Protein AF-A0AAW6ISS7-F1 (afdb_monomer)

pLDDT: mean 86.18, std 8.43, range [53.22, 96.62]

Foldseek 3Di:
DVVVVVVVVVVVVVVVVVVVVVVVVVVVVVVVVVVVVVVVVVLVVLLVLLVVLLVLLVVLLVLLVLLAPPDDPVSCVPDQLLVNLVSLLVNLVSQQVSQVVADPVSNVLSVVLSVQLPVLSVQSNPDDDSVSVNVSSHSNSVSSVVSNVVSVVRNVVSVVVD

Nearest PDB structures (foldseek):
  6dg6-assembly4_D  TM=5.011E-01  e=8.102E-02  synthetic construct
  1aep-assembly1_A  TM=4.904E-01  e=4.664E-01  Locusta migratoria
  3ja6-assembly1_I  TM=3.276E-01  e=8.624E+00  Escherichia coli
  7rtt-assembly1_A  TM=2.653E-01  e=9.094E+00  Mus musculus

Sequence (162 aa):
MESVISIIGSIASIGGAIWAFVEAKKSVNAASKAEKLRDELISRRKMVEVSQVHSETKRVLSVVSKVGPSCNAKLLKGVNCADIAKEVEVYASFIFEQSGHFTDFFENKAKELCNDLKDDIESLSEAINFEDKKSYGKSIYYKIQNFMPFVKQLSDEKKERA

Structure (mmCIF, N/CA/C/O backbone):
data_AF-A0AAW6ISS7-F1
#
_entry.id   AF-A0AAW6ISS7-F1
#
loop_
_atom_site.group_PDB
_atom_site.id
_atom_site.type_symbol
_atom_site.label_atom_id
_atom_site.label_alt_id
_atom_site.label_comp_id
_atom_site.label_asym_id
_atom_site.label_entity_id
_atom_site.label_seq_id
_atom_site.pdbx_PDB_ins_code
_atom_site.Cartn_x
_atom_site.Cartn_y
_atom_site.Cartn_z
_atom_site.occupancy
_atom_site.B_iso_or_equiv
_atom_site.auth_seq_id
_atom_site.auth_comp_id
_atom_site.auth_asym_id
_atom_site.auth_atom_id
_atom_site.pdbx_PDB_model_num
ATOM 1 N N . MET A 1 1 ? 41.279 -22.663 -66.497 1.00 58.53 1 MET A N 1
ATOM 2 C CA . MET A 1 1 ? 40.170 -23.074 -65.603 1.00 58.53 1 MET A CA 1
ATOM 3 C C . MET A 1 1 ? 40.182 -22.274 -64.296 1.00 58.53 1 MET A C 1
ATOM 5 O O . MET A 1 1 ? 39.124 -21.852 -63.855 1.00 58.53 1 MET A O 1
ATOM 9 N N . GLU A 1 2 ? 41.359 -21.962 -63.743 1.00 61.72 2 GLU A N 1
ATOM 10 C CA . GLU A 1 2 ? 41.535 -21.199 -62.491 1.00 61.72 2 GLU A CA 1
ATOM 11 C C . GLU A 1 2 ? 41.003 -19.748 -62.529 1.00 61.72 2 GLU A C 1
ATOM 13 O O . GLU A 1 2 ? 40.347 -19.314 -61.584 1.00 61.72 2 GLU A O 1
ATOM 18 N N . SER A 1 3 ? 41.178 -19.010 -63.635 1.00 66.31 3 SER A N 1
ATOM 19 C CA . SER A 1 3 ? 40.704 -17.614 -63.735 1.00 66.31 3 SER A CA 1
ATOM 20 C C . SER A 1 3 ? 39.177 -17.467 -63.708 1.00 66.31 3 SER A C 1
ATOM 22 O O . SER A 1 3 ? 38.667 -16.485 -63.184 1.00 66.31 3 SER A O 1
ATOM 24 N N . VAL A 1 4 ? 38.428 -18.443 -64.233 1.00 69.56 4 VAL A N 1
ATOM 25 C CA . VAL A 1 4 ? 36.952 -18.395 -64.261 1.0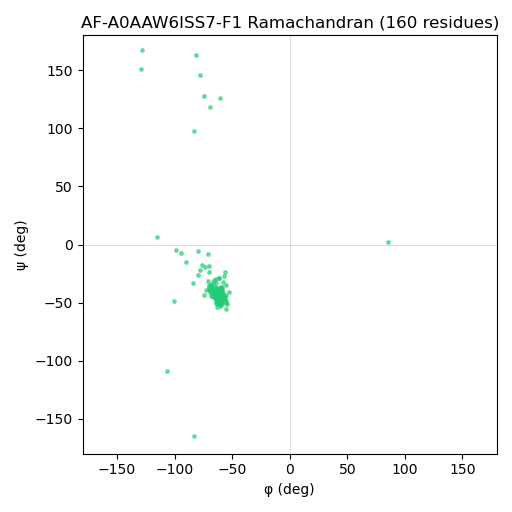0 69.56 4 VAL A CA 1
ATOM 26 C C . VAL A 1 4 ? 36.376 -18.623 -62.860 1.00 69.56 4 VAL A C 1
ATOM 28 O O . VAL A 1 4 ? 35.447 -17.930 -62.454 1.00 69.56 4 VAL A O 1
ATOM 31 N N . ILE A 1 5 ? 36.976 -19.537 -62.091 1.00 71.81 5 ILE A N 1
ATOM 32 C CA . ILE A 1 5 ? 36.609 -19.809 -60.692 1.00 71.81 5 ILE A CA 1
ATOM 33 C C . ILE A 1 5 ? 36.921 -18.592 -59.809 1.00 71.81 5 ILE A C 1
ATOM 35 O O . ILE A 1 5 ? 36.106 -18.214 -58.970 1.00 71.81 5 ILE A O 1
ATOM 39 N N . SER A 1 6 ? 38.058 -17.930 -60.048 1.00 70.69 6 SER A N 1
ATOM 40 C CA . SER A 1 6 ? 38.435 -16.679 -59.380 1.00 70.69 6 SER A CA 1
ATOM 41 C C . SER A 1 6 ? 37.432 -15.547 -59.645 1.00 70.69 6 SER A C 1
ATOM 43 O O . SER A 1 6 ? 36.966 -14.928 -58.690 1.00 70.69 6 SER A O 1
ATOM 45 N N . ILE A 1 7 ? 37.041 -15.312 -60.904 1.00 71.69 7 ILE A N 1
ATOM 46 C CA . ILE A 1 7 ? 36.089 -14.248 -61.274 1.00 71.69 7 ILE A CA 1
ATOM 47 C C . ILE A 1 7 ? 34.708 -14.490 -60.646 1.00 71.69 7 ILE A C 1
ATOM 49 O O . ILE A 1 7 ? 34.111 -13.570 -60.086 1.00 71.69 7 ILE A O 1
ATOM 53 N N . ILE A 1 8 ? 34.209 -15.731 -60.689 1.00 73.50 8 ILE A N 1
ATOM 54 C CA . ILE A 1 8 ? 32.917 -16.097 -60.086 1.00 73.50 8 ILE A CA 1
ATOM 55 C C . ILE A 1 8 ? 32.970 -15.946 -58.558 1.00 73.50 8 ILE A C 1
ATOM 57 O O . ILE A 1 8 ? 32.033 -15.410 -57.966 1.00 73.50 8 ILE A O 1
ATOM 61 N N . GLY A 1 9 ? 34.079 -16.342 -57.924 1.00 69.81 9 GLY A N 1
ATOM 62 C CA . GLY A 1 9 ? 34.304 -16.143 -56.491 1.00 69.81 9 GLY A CA 1
ATOM 63 C C . GLY A 1 9 ? 34.322 -14.666 -56.088 1.00 69.81 9 GLY A C 1
ATOM 64 O O . GLY A 1 9 ? 33.724 -14.296 -55.078 1.00 69.81 9 GLY A O 1
ATOM 65 N N . SER A 1 10 ? 34.933 -13.795 -56.897 1.00 71.19 10 SER A N 1
ATOM 66 C CA . SER A 1 10 ? 34.939 -12.346 -56.658 1.00 71.19 10 SER A CA 1
ATOM 67 C C . SER A 1 10 ? 33.541 -11.729 -56.764 1.00 71.19 10 SER A C 1
ATOM 69 O O . SER A 1 10 ? 33.162 -10.941 -55.899 1.00 71.19 10 SER A O 1
ATOM 71 N N . ILE A 1 11 ? 32.742 -12.120 -57.764 1.00 76.50 11 ILE A N 1
ATOM 72 C CA . ILE A 1 11 ? 31.357 -11.639 -57.925 1.00 76.50 11 ILE A CA 1
ATOM 73 C C . ILE A 1 11 ? 30.470 -12.137 -56.776 1.00 76.50 11 ILE A C 1
ATOM 75 O O . ILE A 1 11 ? 29.698 -11.358 -56.215 1.00 76.50 11 ILE A O 1
ATOM 79 N N . ALA A 1 12 ? 30.615 -13.404 -56.375 1.00 77.94 12 ALA A N 1
ATOM 80 C CA . ALA A 1 12 ? 29.896 -13.969 -55.235 1.00 77.94 12 ALA A CA 1
ATOM 81 C C . ALA A 1 12 ? 30.257 -13.267 -53.914 1.00 77.94 12 ALA A C 1
ATOM 83 O O . ALA A 1 12 ? 29.376 -13.005 -53.100 1.00 77.94 12 ALA A O 1
ATOM 84 N N . SER A 1 13 ? 31.527 -12.900 -53.722 1.00 78.88 13 SER A N 1
ATOM 85 C CA . SER A 1 13 ? 31.993 -12.183 -52.528 1.00 78.88 13 SER A CA 1
ATOM 86 C C . SER A 1 13 ? 31.438 -10.753 -52.457 1.00 78.88 13 SER A C 1
ATOM 88 O O . SER A 1 13 ? 30.942 -10.326 -51.415 1.00 78.88 13 SER A O 1
ATOM 90 N N . ILE A 1 14 ? 31.413 -10.034 -53.587 1.00 77.25 14 ILE A N 1
ATOM 91 C CA . ILE A 1 14 ? 30.806 -8.694 -53.677 1.00 77.25 14 ILE A CA 1
ATOM 92 C C . ILE A 1 14 ? 29.287 -8.770 -53.454 1.00 77.25 14 ILE A C 1
ATOM 94 O O . ILE A 1 14 ? 28.736 -7.992 -52.675 1.00 77.25 14 ILE A O 1
ATOM 98 N N . GLY A 1 15 ? 28.608 -9.732 -54.086 1.00 82.31 15 GLY A N 1
ATOM 99 C CA . GLY A 1 15 ? 27.172 -9.957 -53.895 1.00 82.31 15 GLY A CA 1
ATOM 100 C C . GLY A 1 15 ? 26.820 -10.321 -52.449 1.00 82.31 15 GLY A C 1
ATOM 101 O O . GLY A 1 15 ? 25.867 -9.776 -51.891 1.00 82.31 15 GLY A O 1
ATOM 102 N N . GLY A 1 16 ? 27.630 -11.172 -51.814 1.00 82.25 16 GLY A N 1
ATOM 103 C CA . GLY A 1 16 ? 27.497 -11.542 -50.406 1.00 82.25 16 GLY A CA 1
ATOM 104 C C . GLY A 1 16 ? 27.709 -10.361 -49.458 1.00 82.25 16 GLY A C 1
ATOM 105 O O . GLY A 1 16 ? 26.939 -10.197 -48.515 1.00 82.25 16 GLY A O 1
ATOM 106 N N . ALA A 1 17 ? 28.682 -9.489 -49.734 1.00 79.31 17 ALA A N 1
ATOM 107 C CA . ALA A 1 17 ? 28.918 -8.281 -48.944 1.00 79.31 17 ALA A CA 1
ATOM 108 C C . ALA A 1 17 ? 27.744 -7.289 -49.027 1.00 79.31 17 ALA A C 1
ATOM 110 O O . ALA A 1 17 ? 27.323 -6.736 -48.009 1.00 79.31 17 ALA A O 1
ATOM 111 N N . ILE A 1 18 ? 27.166 -7.100 -50.219 1.00 80.81 18 ILE A N 1
ATOM 112 C CA . ILE A 1 18 ? 25.985 -6.245 -50.416 1.00 80.81 18 ILE A CA 1
ATOM 113 C C . ILE A 1 18 ? 24.769 -6.834 -49.689 1.00 80.81 18 ILE A C 1
ATOM 115 O O . ILE A 1 18 ? 24.058 -6.108 -48.990 1.00 80.81 18 ILE A O 1
ATOM 119 N N . TRP A 1 19 ? 24.545 -8.147 -49.802 1.00 86.56 19 TRP A N 1
ATOM 120 C CA . TRP A 1 19 ? 23.465 -8.827 -49.086 1.00 86.56 19 TRP A CA 1
ATOM 121 C C . TRP A 1 19 ? 23.637 -8.698 -47.572 1.00 86.56 19 TRP A C 1
ATOM 123 O O . TRP A 1 19 ? 22.694 -8.316 -46.880 1.00 86.56 19 TRP A O 1
ATOM 133 N N . ALA A 1 20 ? 24.839 -8.954 -47.052 1.00 82.75 20 ALA A N 1
ATOM 134 C CA . ALA A 1 20 ? 25.144 -8.840 -45.631 1.00 82.75 20 ALA A CA 1
ATOM 135 C C . ALA A 1 20 ? 24.895 -7.418 -45.107 1.00 82.75 20 ALA A C 1
ATOM 137 O O . ALA A 1 20 ? 24.358 -7.257 -44.015 1.00 82.75 20 ALA A O 1
ATOM 138 N N . PHE A 1 21 ? 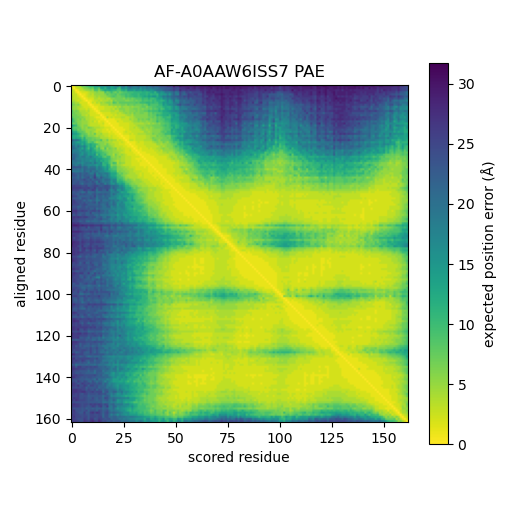25.202 -6.385 -45.896 1.00 81.62 21 PHE A N 1
ATOM 139 C CA . PHE A 1 21 ? 24.916 -4.998 -45.528 1.00 81.62 21 PHE A CA 1
ATOM 140 C C . PHE A 1 21 ? 23.407 -4.703 -45.453 1.00 81.62 21 PHE A C 1
ATOM 142 O O . PHE A 1 21 ? 22.936 -4.061 -44.510 1.00 81.62 21 PHE A O 1
ATOM 149 N N . VAL A 1 22 ? 22.624 -5.199 -46.416 1.00 86.38 22 VAL A N 1
ATOM 150 C CA . VAL A 1 22 ? 21.157 -5.055 -46.412 1.00 86.38 22 VAL A CA 1
ATOM 151 C C . VAL A 1 22 ? 20.530 -5.818 -45.242 1.00 86.38 22 VAL A C 1
ATOM 153 O O . VAL A 1 22 ? 19.656 -5.283 -44.555 1.00 86.38 22 VAL A O 1
ATOM 156 N N . GLU A 1 23 ? 20.989 -7.041 -44.990 1.00 86.62 23 GLU A N 1
ATOM 157 C CA . GLU A 1 23 ? 20.503 -7.892 -43.903 1.00 86.62 23 GLU A CA 1
ATOM 158 C C . GLU A 1 23 ? 20.876 -7.321 -42.530 1.00 86.62 23 GLU A C 1
ATOM 160 O O . GLU A 1 23 ? 20.042 -7.290 -41.624 1.00 86.62 23 GLU A O 1
ATOM 165 N N . ALA A 1 24 ? 22.083 -6.763 -42.392 1.00 79.06 24 ALA A N 1
ATOM 166 C CA . ALA A 1 24 ? 22.508 -6.060 -41.187 1.00 79.06 24 ALA A CA 1
ATOM 167 C C . ALA A 1 24 ? 21.601 -4.855 -40.907 1.00 79.06 24 ALA A C 1
ATOM 169 O O . ALA A 1 24 ? 21.132 -4.684 -39.783 1.00 79.06 24 ALA A O 1
ATOM 170 N N . LYS A 1 25 ? 21.261 -4.057 -41.928 1.00 83.69 25 LYS A N 1
ATOM 171 C CA . LYS A 1 25 ? 20.355 -2.909 -41.765 1.00 83.69 25 LYS A CA 1
ATOM 172 C C . LYS A 1 25 ? 18.934 -3.338 -41.375 1.00 83.69 25 LYS A C 1
ATOM 174 O O . LYS A 1 25 ? 18.318 -2.705 -40.517 1.00 83.69 25 LYS A O 1
ATOM 179 N N . LYS A 1 26 ? 18.410 -4.422 -41.961 1.00 85.31 26 LYS A N 1
ATOM 180 C CA . LYS A 1 26 ? 17.113 -5.002 -41.563 1.00 85.31 26 LYS A CA 1
ATOM 181 C C . LYS A 1 26 ? 17.141 -5.530 -40.129 1.00 85.31 26 LYS A C 1
ATOM 183 O O . LYS A 1 26 ? 16.211 -5.253 -39.375 1.00 85.31 26 LYS A O 1
ATOM 188 N N . SER A 1 27 ? 18.210 -6.219 -39.743 1.00 77.62 27 SER A N 1
ATOM 189 C CA . SER A 1 27 ? 18.396 -6.770 -38.398 1.00 77.62 27 SER A CA 1
ATOM 190 C C . SER A 1 27 ? 18.496 -5.676 -37.339 1.00 77.62 27 SER A C 1
ATOM 192 O O . SER A 1 27 ? 17.846 -5.780 -36.305 1.00 77.62 27 SER A O 1
ATOM 194 N N . VAL A 1 28 ? 19.216 -4.582 -37.613 1.00 83.94 28 VAL A N 1
ATOM 195 C CA . VAL A 1 28 ? 19.282 -3.411 -36.719 1.00 83.94 28 VAL A CA 1
ATOM 196 C C . VAL A 1 28 ? 17.897 -2.787 -36.525 1.00 83.94 28 VAL A C 1
ATOM 198 O O . VAL A 1 28 ? 17.502 -2.497 -35.397 1.00 83.94 28 VAL A O 1
ATOM 201 N N . ASN A 1 29 ? 17.115 -2.641 -37.598 1.00 84.69 29 ASN A N 1
ATOM 202 C CA . ASN A 1 29 ? 15.749 -2.121 -37.503 1.00 84.69 29 ASN A CA 1
ATOM 203 C C . ASN A 1 29 ? 14.812 -3.070 -36.737 1.00 84.69 29 ASN A C 1
ATOM 205 O O . ASN A 1 29 ? 13.987 -2.615 -35.944 1.00 84.69 29 ASN A O 1
ATOM 209 N N . ALA A 1 30 ? 14.930 -4.382 -36.958 1.00 82.69 30 ALA A N 1
ATOM 210 C CA . ALA A 1 30 ? 14.150 -5.390 -36.246 1.00 82.69 30 ALA A CA 1
ATOM 211 C C . ALA A 1 30 ? 14.508 -5.431 -34.752 1.00 82.69 30 ALA A C 1
ATOM 213 O O . ALA A 1 30 ? 13.608 -5.447 -33.915 1.00 82.69 30 ALA A O 1
ATOM 214 N N . ALA A 1 31 ? 15.800 -5.364 -34.420 1.00 82.44 31 ALA A N 1
ATOM 215 C CA . ALA A 1 31 ? 16.296 -5.294 -33.050 1.00 82.44 31 ALA A CA 1
ATOM 216 C C . ALA A 1 31 ? 15.806 -4.023 -32.345 1.00 82.44 31 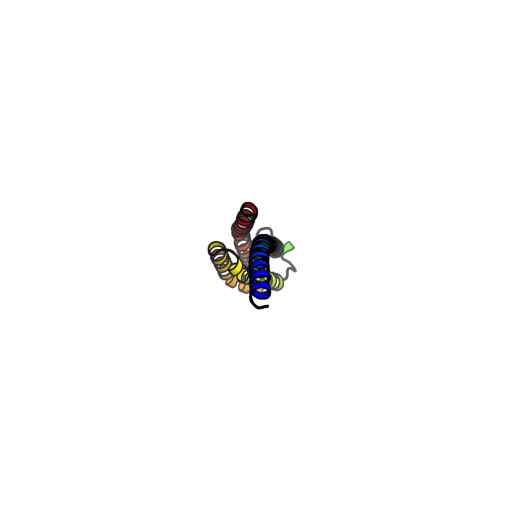ALA A C 1
ATOM 218 O O . ALA A 1 31 ? 15.236 -4.117 -31.264 1.00 82.44 31 ALA A O 1
ATOM 219 N N . SER A 1 32 ? 15.911 -2.857 -32.995 1.00 84.88 32 SER A N 1
ATOM 220 C CA . SER A 1 32 ? 15.405 -1.592 -32.444 1.00 84.88 32 SER A CA 1
ATOM 221 C C . SER A 1 32 ? 13.889 -1.624 -32.215 1.00 84.88 32 SER A C 1
ATOM 223 O O . SER A 1 32 ? 13.390 -1.106 -31.218 1.00 84.88 32 SER A O 1
ATOM 225 N N . LYS A 1 33 ? 13.124 -2.263 -33.109 1.00 85.94 33 LYS A N 1
ATOM 226 C CA . LYS A 1 33 ? 11.676 -2.429 -32.924 1.00 85.94 33 LYS A CA 1
ATOM 227 C C . LYS A 1 33 ? 11.352 -3.389 -31.775 1.00 85.94 33 LYS A C 1
ATOM 229 O O . LYS A 1 33 ? 10.428 -3.121 -31.013 1.00 85.94 33 LYS A O 1
ATOM 234 N N . ALA A 1 34 ? 12.096 -4.484 -31.645 1.00 80.06 34 ALA A N 1
ATOM 235 C CA . ALA A 1 34 ? 11.941 -5.435 -30.547 1.00 80.06 34 ALA A CA 1
ATOM 236 C C . ALA A 1 34 ? 12.301 -4.811 -29.189 1.00 80.06 34 ALA A C 1
ATOM 238 O O . ALA A 1 34 ? 11.603 -5.052 -28.209 1.00 80.06 34 ALA A O 1
ATOM 239 N N . GLU A 1 35 ? 13.338 -3.974 -29.144 1.00 83.38 35 GLU A N 1
ATOM 240 C CA . GLU A 1 35 ? 13.734 -3.205 -27.962 1.00 83.38 35 GLU A CA 1
ATOM 241 C C . GLU A 1 35 ? 12.619 -2.250 -27.524 1.00 83.38 35 GLU A C 1
ATOM 243 O O . GLU A 1 35 ? 12.154 -2.343 -26.393 1.00 83.38 35 GLU A O 1
ATOM 248 N N . LYS A 1 36 ? 12.069 -1.452 -28.450 1.00 85.75 36 LYS A N 1
ATOM 249 C CA . LYS A 1 36 ? 10.921 -0.574 -28.160 1.00 85.75 36 LYS A CA 1
ATOM 250 C C . LYS A 1 36 ? 9.713 -1.334 -27.615 1.00 85.75 36 LYS A C 1
ATOM 252 O O . LYS A 1 36 ? 9.119 -0.917 -26.628 1.00 85.75 36 LYS A O 1
ATOM 257 N N . LEU A 1 37 ? 9.358 -2.465 -28.229 1.00 79.00 37 LEU A N 1
ATOM 258 C CA . LEU A 1 37 ? 8.245 -3.295 -27.758 1.00 79.00 37 LEU A CA 1
ATOM 259 C C . LEU A 1 37 ? 8.516 -3.875 -26.366 1.00 79.00 37 LEU A C 1
ATOM 261 O O . LEU A 1 37 ? 7.619 -3.911 -25.527 1.00 79.00 37 LEU A O 1
ATOM 265 N N . ARG A 1 38 ? 9.746 -4.326 -26.103 1.00 83.19 38 ARG A N 1
ATOM 266 C CA . ARG A 1 38 ? 10.156 -4.794 -24.777 1.00 83.19 38 ARG A CA 1
ATOM 267 C C . ARG A 1 38 ? 10.018 -3.676 -23.744 1.00 83.19 38 ARG A C 1
ATOM 269 O O . ARG A 1 38 ? 9.469 -3.927 -22.673 1.00 83.19 38 ARG A O 1
ATOM 276 N N . ASP A 1 39 ? 10.474 -2.472 -24.063 1.00 83.50 39 ASP A N 1
ATOM 277 C CA . ASP A 1 39 ? 10.402 -1.322 -23.162 1.00 83.50 39 ASP A CA 1
ATOM 278 C C . ASP A 1 39 ? 8.951 -0.904 -22.892 1.00 83.50 39 ASP A C 1
ATOM 280 O O . ASP A 1 39 ? 8.573 -0.696 -21.737 1.00 83.50 39 ASP A O 1
ATOM 284 N N . GLU A 1 40 ? 8.096 -0.892 -23.921 1.00 78.94 40 GLU A N 1
ATOM 285 C CA . GLU A 1 40 ? 6.652 -0.675 -23.774 1.00 78.94 40 GLU A CA 1
ATOM 286 C C . GLU A 1 40 ? 6.000 -1.735 -22.873 1.00 78.94 40 GLU A C 1
ATOM 288 O O . GLU A 1 40 ? 5.196 -1.400 -22.000 1.00 78.94 40 GLU A O 1
ATOM 293 N N . LEU A 1 41 ? 6.349 -3.016 -23.043 1.00 79.25 41 LEU A N 1
ATOM 294 C CA . LEU A 1 41 ? 5.834 -4.105 -22.206 1.00 79.25 41 LEU A CA 1
ATOM 295 C C . LEU A 1 41 ? 6.278 -3.964 -20.744 1.00 79.25 41 LEU A C 1
ATOM 297 O O . LEU A 1 41 ? 5.470 -4.174 -19.836 1.00 79.25 41 LEU A O 1
ATOM 301 N N . ILE A 1 42 ? 7.538 -3.587 -20.504 1.00 82.00 42 ILE A N 1
ATOM 302 C CA . ILE A 1 42 ? 8.060 -3.322 -19.156 1.00 82.00 42 ILE A CA 1
ATOM 303 C C . ILE A 1 42 ? 7.326 -2.132 -18.528 1.00 82.00 42 ILE A C 1
ATOM 305 O O . ILE A 1 42 ? 6.917 -2.214 -17.369 1.00 82.00 42 ILE A O 1
ATOM 309 N N . SER A 1 43 ? 7.122 -1.051 -19.284 1.00 78.50 43 SER A N 1
ATOM 310 C CA . SER A 1 43 ? 6.384 0.129 -18.820 1.00 78.50 43 SER A CA 1
ATOM 311 C C . SER A 1 43 ? 4.943 -0.224 -18.440 1.00 78.50 43 SER A C 1
ATOM 313 O O . SER A 1 43 ? 4.502 0.065 -17.326 1.00 78.50 43 SER A O 1
ATOM 315 N N . ARG A 1 44 ? 4.234 -0.964 -19.305 1.00 76.19 44 ARG A N 1
ATOM 316 C CA . ARG A 1 44 ? 2.871 -1.446 -19.026 1.00 76.19 44 ARG A CA 1
ATOM 317 C C . ARG A 1 44 ? 2.803 -2.312 -17.772 1.00 76.19 44 ARG A C 1
ATOM 319 O O . ARG A 1 44 ? 1.889 -2.126 -16.975 1.00 76.19 44 ARG A O 1
ATOM 326 N N . ARG A 1 45 ? 3.756 -3.229 -17.569 1.00 80.19 45 ARG A N 1
ATOM 327 C CA . ARG A 1 45 ? 3.806 -4.058 -16.354 1.00 80.19 45 ARG A CA 1
ATOM 328 C C . ARG A 1 45 ? 3.941 -3.197 -15.098 1.00 80.19 45 ARG A C 1
ATOM 330 O O . ARG A 1 45 ? 3.125 -3.328 -14.193 1.00 80.19 45 ARG A O 1
ATOM 337 N N . LYS A 1 46 ? 4.899 -2.264 -15.084 1.00 80.25 46 LYS A N 1
ATOM 338 C CA . LYS A 1 46 ? 5.107 -1.347 -13.951 1.00 80.25 46 LYS A CA 1
ATOM 339 C C . LYS A 1 46 ? 3.867 -0.496 -13.668 1.00 80.25 46 LYS A C 1
ATOM 341 O O . LYS A 1 46 ? 3.522 -0.275 -12.514 1.00 80.25 46 LYS A O 1
ATOM 346 N N . MET A 1 47 ? 3.159 -0.046 -14.704 1.00 78.75 47 MET A N 1
ATOM 347 C CA . MET A 1 47 ? 1.891 0.682 -14.551 1.00 78.75 47 MET A CA 1
ATOM 348 C C . MET A 1 47 ? 0.793 -0.156 -13.883 1.00 78.75 47 MET A C 1
ATOM 350 O O . MET A 1 47 ? 0.026 0.369 -13.069 1.00 78.75 47 MET A O 1
ATOM 354 N N . VAL A 1 48 ? 0.706 -1.447 -14.216 1.00 83.19 48 VAL A N 1
ATOM 355 C CA . VAL A 1 48 ? -0.235 -2.380 -13.580 1.00 83.19 48 VAL A CA 1
ATOM 356 C C . VAL A 1 48 ? 0.124 -2.582 -12.110 1.00 83.19 48 VAL A C 1
ATOM 358 O O . VAL A 1 48 ? -0.762 -2.467 -11.268 1.00 83.19 48 VAL A O 1
ATOM 361 N N . GLU A 1 49 ? 1.405 -2.787 -11.795 1.00 84.38 49 GLU A N 1
ATOM 362 C CA . GLU A 1 49 ? 1.896 -2.933 -10.415 1.00 84.38 49 GLU A CA 1
ATOM 363 C C . GLU A 1 49 ? 1.541 -1.702 -9.562 1.00 84.38 49 GLU A C 1
ATOM 365 O O . GLU A 1 49 ? 0.953 -1.835 -8.490 1.00 84.38 49 GLU A O 1
ATOM 370 N N . VAL A 1 50 ? 1.775 -0.484 -10.065 1.00 85.81 50 VAL A N 1
ATOM 371 C CA . VAL A 1 50 ? 1.395 0.751 -9.349 1.00 85.81 50 VAL A CA 1
ATOM 372 C C . VAL A 1 50 ? -0.120 0.878 -9.173 1.00 85.81 50 VAL A C 1
ATOM 374 O O . VAL A 1 50 ? -0.604 1.279 -8.111 1.00 85.81 50 VAL A O 1
ATOM 377 N N . SER A 1 51 ? -0.893 0.521 -10.200 1.00 85.81 51 SER A N 1
ATOM 378 C CA . SER A 1 51 ? -2.358 0.544 -10.124 1.00 85.81 51 SER A CA 1
ATOM 379 C C . SER A 1 51 ? -2.882 -0.443 -9.079 1.00 85.81 51 SER A C 1
ATOM 381 O O . SER A 1 51 ? -3.826 -0.126 -8.351 1.00 85.81 51 SER A O 1
ATOM 383 N N . GLN A 1 52 ? -2.249 -1.613 -8.974 1.00 90.38 52 GLN A N 1
ATOM 384 C CA . GLN A 1 52 ? -2.559 -2.622 -7.971 1.00 90.38 52 GLN A CA 1
ATOM 385 C C . GLN A 1 52 ? -2.247 -2.113 -6.562 1.00 90.38 52 GLN A C 1
ATOM 387 O O . GLN A 1 52 ? -3.115 -2.204 -5.698 1.00 90.38 52 GLN A O 1
ATOM 392 N N . VAL A 1 53 ? -1.081 -1.493 -6.348 1.00 91.56 53 VAL A N 1
ATOM 393 C CA . VAL A 1 53 ? -0.727 -0.865 -5.063 1.00 91.56 53 VAL A CA 1
ATOM 394 C C . VAL A 1 53 ? -1.787 0.149 -4.641 1.00 91.56 53 VAL A C 1
ATOM 396 O O . VAL A 1 53 ? -2.328 0.060 -3.544 1.00 91.56 53 VAL A O 1
ATOM 399 N N . HIS A 1 54 ? -2.167 1.062 -5.534 1.00 91.44 54 HIS A N 1
ATOM 400 C CA . HIS A 1 54 ? -3.198 2.059 -5.247 1.00 91.44 54 HIS A CA 1
ATOM 401 C C . HIS A 1 54 ? -4.576 1.445 -4.947 1.00 91.44 54 HIS A C 1
ATOM 403 O O . HIS A 1 54 ? -5.287 1.920 -4.055 1.00 91.44 54 HIS A O 1
ATOM 409 N N . SER A 1 55 ? -4.961 0.389 -5.667 1.00 92.62 55 SER A N 1
ATOM 410 C CA . SER A 1 55 ? -6.204 -0.344 -5.411 1.00 92.62 55 SER A CA 1
ATOM 411 C C . SER A 1 55 ? -6.191 -1.017 -4.036 1.00 92.62 55 SER A C 1
ATOM 413 O O . SER A 1 55 ? -7.138 -0.855 -3.265 1.00 92.62 55 SER A O 1
ATOM 415 N N . GLU A 1 56 ? -5.104 -1.709 -3.695 1.00 93.12 56 GLU A N 1
ATOM 416 C CA . GLU A 1 56 ? -4.955 -2.402 -2.414 1.00 93.12 56 GLU A CA 1
ATOM 417 C C . GLU A 1 56 ? -4.903 -1.428 -1.233 1.00 93.12 56 GLU A C 1
ATOM 419 O O . GLU A 1 56 ? -5.593 -1.650 -0.238 1.00 93.12 56 GLU A O 1
ATOM 424 N N . THR A 1 57 ? -4.201 -0.294 -1.357 1.00 94.19 57 THR A N 1
ATOM 425 C CA . THR A 1 57 ? -4.199 0.758 -0.325 1.00 94.19 57 THR A CA 1
ATOM 426 C C . THR A 1 57 ? -5.611 1.291 -0.068 1.00 94.19 57 THR A C 1
ATOM 428 O O . THR A 1 57 ? -6.008 1.488 1.081 1.00 94.19 57 THR A O 1
ATOM 431 N N . LYS A 1 58 ? -6.423 1.497 -1.114 1.00 94.69 58 LYS A N 1
ATOM 432 C CA . LYS A 1 58 ? -7.829 1.906 -0.945 1.00 94.69 58 LYS A CA 1
ATOM 433 C C . LYS A 1 58 ? -8.682 0.815 -0.306 1.00 94.69 58 LYS A C 1
ATOM 435 O O . LYS A 1 58 ? -9.513 1.123 0.551 1.00 94.69 58 LYS A O 1
ATOM 440 N N . ARG A 1 59 ? -8.490 -0.439 -0.721 1.00 95.94 59 ARG A N 1
ATOM 441 C CA . ARG A 1 59 ? -9.219 -1.595 -0.191 1.00 95.94 59 ARG A CA 1
ATOM 442 C C . ARG A 1 59 ? -8.971 -1.748 1.307 1.00 95.94 59 ARG A C 1
ATOM 444 O O . ARG A 1 59 ? -9.934 -1.758 2.072 1.00 95.94 59 ARG A O 1
ATOM 451 N N . VAL A 1 60 ? -7.708 -1.785 1.738 1.00 95.12 60 VAL A N 1
ATOM 452 C CA . VAL A 1 60 ? -7.367 -1.932 3.161 1.00 95.12 60 VAL A CA 1
ATOM 453 C C . VAL A 1 60 ? -7.847 -0.730 3.979 1.00 95.12 60 VAL A C 1
ATOM 455 O O . VAL A 1 60 ? -8.390 -0.911 5.065 1.00 95.12 60 VAL A O 1
ATOM 458 N N . LEU A 1 61 ? -7.770 0.494 3.440 1.00 93.88 61 LEU A N 1
ATOM 459 C CA . LEU A 1 61 ? -8.284 1.686 4.120 1.00 93.88 61 LEU A CA 1
ATOM 460 C C . LEU A 1 61 ? -9.800 1.583 4.363 1.00 93.88 61 LEU A C 1
ATOM 462 O O . LEU A 1 61 ? -10.288 1.953 5.431 1.00 93.88 61 LEU A O 1
ATOM 466 N N . SER A 1 62 ? -10.549 1.032 3.401 1.00 93.56 62 SER A N 1
ATOM 467 C CA . SER A 1 62 ? -11.981 0.757 3.559 1.00 93.56 62 SER A CA 1
ATOM 468 C C . SER A 1 62 ? -12.250 -0.307 4.627 1.00 93.56 62 SER A C 1
ATOM 470 O O . SER A 1 62 ? -13.159 -0.134 5.439 1.00 93.56 62 SER A O 1
ATOM 472 N N . VAL A 1 63 ? -11.442 -1.366 4.695 1.00 94.06 63 VAL A N 1
ATOM 473 C CA . VAL A 1 63 ? -11.562 -2.405 5.731 1.00 94.06 63 VAL A CA 1
ATOM 474 C C . VAL A 1 63 ? -11.299 -1.827 7.121 1.00 94.06 63 VAL A C 1
ATOM 476 O O . VAL A 1 63 ? -12.134 -1.976 8.015 1.00 94.06 63 VAL A O 1
ATOM 479 N N . VAL A 1 64 ? -10.200 -1.087 7.284 1.00 93.75 64 VAL A N 1
ATOM 480 C CA . VAL A 1 64 ? -9.821 -0.445 8.551 1.00 93.75 64 VAL A CA 1
ATOM 481 C C . VAL A 1 64 ? -10.832 0.621 8.969 1.00 93.75 64 VAL A C 1
ATOM 483 O O . VAL A 1 64 ? -11.060 0.810 10.160 1.00 93.75 64 VAL A O 1
ATOM 486 N N . SER A 1 65 ? -11.521 1.278 8.028 1.00 92.25 65 SER A N 1
ATOM 487 C CA . SER A 1 65 ? -12.542 2.288 8.355 1.00 92.25 65 SER A CA 1
ATOM 488 C C . SER A 1 65 ? -13.656 1.767 9.280 1.00 92.25 65 SER A C 1
ATOM 490 O O . SER A 1 65 ? -14.224 2.547 10.042 1.00 92.25 65 SER A O 1
ATOM 492 N N . LYS A 1 66 ? -13.904 0.446 9.305 1.00 90.75 66 LYS A N 1
ATOM 493 C CA . LYS A 1 66 ? -14.846 -0.213 10.231 1.00 90.75 66 LYS A CA 1
ATOM 494 C C . LYS A 1 66 ? -14.461 -0.047 11.705 1.00 90.75 66 LYS A C 1
ATOM 496 O O . LYS A 1 66 ? -15.336 -0.037 12.564 1.00 90.75 66 LYS A O 1
ATOM 501 N N . VAL A 1 67 ? -13.168 0.096 11.992 1.00 90.44 67 VAL A N 1
ATOM 502 C CA . VAL A 1 67 ? -12.599 0.370 13.328 1.00 90.44 67 VAL A CA 1
ATOM 503 C C . VAL A 1 67 ? -11.916 1.741 13.395 1.00 90.44 67 VAL A C 1
ATOM 505 O O . VAL A 1 67 ? -11.290 2.085 14.391 1.00 90.44 67 VAL A O 1
ATOM 508 N N . GLY A 1 68 ? -12.042 2.532 12.330 1.00 88.12 68 GLY A N 1
ATOM 509 C CA . GLY A 1 68 ? -11.368 3.809 12.152 1.00 88.12 68 GLY A CA 1
ATOM 510 C C . GLY A 1 68 ? -12.078 4.989 12.831 1.00 88.12 68 GLY A C 1
ATOM 511 O O . GLY A 1 68 ? -12.973 4.815 13.665 1.00 88.12 68 GLY A O 1
ATOM 512 N N . PRO A 1 69 ? -11.716 6.233 12.465 1.00 88.38 69 PRO A N 1
ATOM 513 C CA . PRO A 1 69 ? -12.160 7.441 13.166 1.00 88.38 69 PRO A CA 1
ATOM 514 C C . PRO A 1 69 ? -13.681 7.655 13.163 1.00 88.38 69 PRO A C 1
ATOM 516 O O . PRO A 1 69 ? -14.218 8.236 14.107 1.00 88.38 69 PRO A O 1
ATOM 519 N N . SER A 1 70 ? -14.383 7.175 12.135 1.00 85.50 70 SER A N 1
ATOM 520 C CA . SER A 1 70 ? -15.842 7.269 12.010 1.00 85.50 70 SER A CA 1
ATOM 521 C C . SER A 1 70 ? -16.605 6.222 12.832 1.00 85.50 70 SER A C 1
ATOM 523 O O . 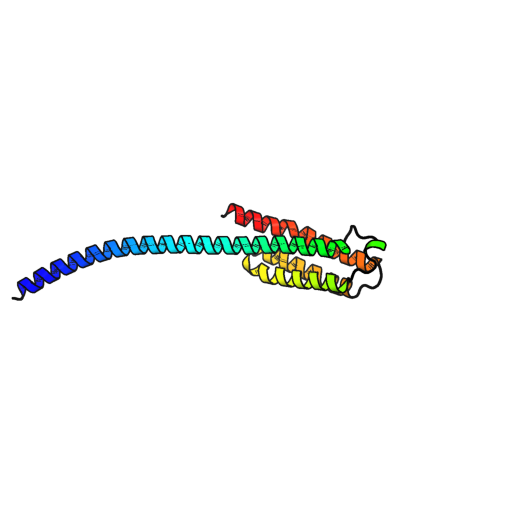SER A 1 70 ? -17.835 6.278 12.901 1.00 85.50 70 SER A O 1
ATOM 525 N N . CYS A 1 71 ? -15.915 5.274 13.475 1.00 84.81 71 CYS A N 1
ATOM 526 C CA . CYS A 1 71 ? -16.565 4.207 14.219 1.00 84.81 71 CYS A CA 1
ATOM 527 C C . CYS A 1 71 ? -17.091 4.665 15.596 1.00 84.81 71 CYS A C 1
ATOM 529 O O . CYS A 1 71 ? -16.512 5.508 16.297 1.00 84.81 71 CYS A O 1
ATOM 531 N N . ASN A 1 72 ? -18.218 4.079 15.999 1.00 85.81 72 ASN A N 1
ATOM 532 C CA . ASN A 1 72 ? -18.862 4.265 17.296 1.00 85.81 72 ASN A CA 1
ATOM 533 C C . ASN A 1 72 ? -19.155 2.903 17.948 1.00 85.81 72 ASN A C 1
ATOM 535 O O . ASN A 1 72 ? -19.104 1.867 17.287 1.00 85.81 72 ASN A O 1
ATOM 539 N N . ALA A 1 73 ? -19.496 2.897 19.239 1.00 83.69 73 ALA A N 1
ATOM 540 C CA . ALA A 1 73 ? -19.669 1.664 20.013 1.00 83.69 73 ALA A CA 1
ATOM 541 C C . ALA A 1 73 ? -20.715 0.691 19.437 1.00 83.69 73 ALA A C 1
ATOM 543 O O . ALA A 1 73 ? -20.597 -0.517 19.631 1.00 83.69 73 ALA A O 1
ATOM 544 N N . LYS A 1 74 ? -21.719 1.190 18.702 1.00 85.62 74 LYS A N 1
ATOM 545 C CA . LYS A 1 74 ? -22.718 0.337 18.043 1.00 85.62 74 LYS A CA 1
ATOM 546 C C . LYS A 1 74 ? -22.143 -0.354 16.810 1.00 85.62 74 LYS A C 1
ATOM 548 O O . LYS A 1 74 ? -22.380 -1.541 16.632 1.00 85.62 74 LYS A O 1
ATOM 553 N N . LEU A 1 75 ? -21.394 0.381 15.987 1.00 83.38 75 LEU A N 1
ATOM 554 C CA . LEU A 1 75 ? -20.788 -0.133 14.755 1.00 83.38 75 LEU A CA 1
ATOM 555 C C . LEU A 1 75 ? -19.635 -1.099 15.027 1.00 83.38 75 LEU A C 1
ATOM 557 O O . LEU A 1 75 ? -19.430 -2.028 14.258 1.00 83.38 75 LEU A O 1
ATOM 561 N N . LEU A 1 76 ? -18.909 -0.898 16.127 1.00 83.81 76 LEU A N 1
ATOM 562 C CA . LEU A 1 76 ? -17.785 -1.751 16.508 1.00 83.81 76 LEU A CA 1
ATOM 563 C C . LEU A 1 76 ? -18.237 -3.100 17.103 1.00 83.81 76 LEU A C 1
ATOM 565 O O . LEU A 1 76 ? -17.456 -4.048 17.195 1.00 83.81 76 LEU A O 1
ATOM 569 N N . LYS A 1 77 ? -19.500 -3.199 17.537 1.00 82.25 77 LYS A N 1
ATOM 570 C CA . LYS A 1 77 ? -20.046 -4.410 18.150 1.00 82.25 77 LYS A CA 1
ATOM 571 C C . LYS A 1 77 ? -20.172 -5.516 17.098 1.00 82.25 77 LYS A C 1
ATOM 573 O O . LYS A 1 77 ? -20.923 -5.379 16.141 1.00 82.25 77 LYS A O 1
ATOM 578 N N . GLY A 1 78 ? -19.460 -6.623 17.309 1.00 81.44 78 GLY A N 1
ATOM 579 C CA . GLY A 1 78 ? -19.421 -7.753 16.371 1.00 81.44 78 GLY A CA 1
ATOM 580 C C . GLY A 1 78 ? -18.384 -7.611 15.254 1.00 81.44 78 GLY A C 1
ATOM 581 O O . GLY A 1 78 ? -18.283 -8.498 14.413 1.00 81.44 78 GLY A O 1
ATOM 582 N N . VAL A 1 79 ? -17.592 -6.534 15.249 1.00 85.88 79 VAL A N 1
ATOM 583 C CA . VAL A 1 79 ? -16.438 -6.417 14.355 1.00 85.88 79 VAL A CA 1
ATOM 584 C C . VAL A 1 79 ? -15.316 -7.314 14.866 1.00 85.88 79 VAL A C 1
ATOM 586 O O . VAL A 1 79 ? -14.922 -7.225 16.031 1.00 85.88 79 VAL A O 1
ATOM 589 N N . ASN A 1 80 ? -14.792 -8.163 13.984 1.00 88.88 80 ASN A N 1
ATOM 590 C CA . ASN A 1 80 ? -13.623 -8.973 14.281 1.00 88.88 80 ASN A CA 1
ATOM 591 C C . ASN A 1 80 ? -12.346 -8.150 14.053 1.00 88.88 80 ASN A C 1
ATOM 593 O O . ASN A 1 80 ? -11.886 -7.981 12.924 1.00 88.88 80 ASN A O 1
ATOM 597 N N . CYS A 1 81 ? -11.795 -7.600 15.135 1.00 90.81 81 CYS A N 1
ATOM 598 C CA . CYS A 1 81 ? -10.564 -6.812 15.088 1.00 90.81 81 CYS A CA 1
ATOM 599 C C . CYS A 1 81 ? -9.343 -7.652 14.697 1.00 90.81 81 CYS A C 1
ATOM 601 O O . CYS A 1 81 ? -8.465 -7.121 14.024 1.00 90.81 81 CYS A O 1
ATOM 603 N N . ALA A 1 82 ? -9.319 -8.948 15.030 1.00 92.12 82 ALA A N 1
ATOM 604 C CA . ALA A 1 82 ? -8.239 -9.847 14.632 1.00 92.12 82 ALA A CA 1
ATOM 605 C C . ALA A 1 82 ? -8.221 -10.073 13.111 1.00 92.12 82 ALA A C 1
ATOM 607 O O . ALA A 1 82 ? -7.156 -10.012 12.502 1.00 92.12 82 ALA A O 1
ATOM 608 N N . ASP A 1 83 ? -9.389 -10.231 12.476 1.00 93.88 83 ASP A N 1
ATOM 609 C CA . ASP A 1 83 ? -9.472 -10.345 11.011 1.00 93.88 83 ASP A CA 1
ATOM 610 C C . ASP A 1 83 ? -9.003 -9.054 10.325 1.00 93.88 83 ASP A C 1
ATOM 612 O O . ASP A 1 83 ? -8.255 -9.098 9.351 1.00 93.88 83 ASP A O 1
ATOM 616 N N . ILE A 1 84 ? -9.396 -7.889 10.8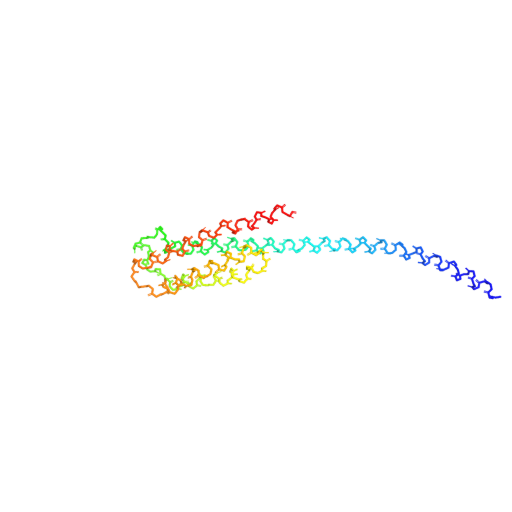56 1.00 93.50 84 ILE A N 1
ATOM 617 C CA . ILE A 1 84 ? -8.947 -6.593 10.326 1.00 93.50 84 ILE A CA 1
ATOM 618 C C . ILE A 1 84 ? -7.434 -6.434 10.499 1.00 93.50 84 ILE A C 1
ATOM 620 O O . ILE A 1 84 ? -6.760 -6.034 9.553 1.00 93.50 84 ILE A O 1
ATOM 624 N N . ALA A 1 85 ? -6.892 -6.762 11.673 1.00 93.38 85 ALA A N 1
ATOM 625 C CA . ALA A 1 85 ? -5.455 -6.740 11.922 1.00 93.38 85 ALA A CA 1
ATOM 626 C C . ALA A 1 85 ? -4.714 -7.660 10.940 1.00 93.38 85 ALA A C 1
ATOM 628 O O . ALA A 1 85 ? -3.717 -7.246 10.348 1.00 93.38 85 ALA A O 1
ATOM 629 N N . LYS A 1 86 ? -5.257 -8.855 10.673 1.00 95.75 86 LYS A N 1
ATOM 630 C CA . LYS A 1 86 ? -4.691 -9.786 9.695 1.00 95.75 86 LYS A CA 1
ATOM 631 C C . LYS A 1 86 ? -4.694 -9.217 8.279 1.00 95.75 86 LYS A C 1
ATOM 633 O O . LYS A 1 86 ? -3.707 -9.352 7.560 1.00 95.75 86 LYS A O 1
ATOM 638 N N . GLU A 1 87 ? -5.771 -8.554 7.868 1.00 95.38 87 GLU A N 1
ATOM 639 C CA . GLU A 1 87 ? -5.819 -7.888 6.564 1.00 95.38 87 GLU A CA 1
ATOM 640 C C . GLU A 1 87 ? -4.786 -6.758 6.438 1.00 95.38 87 GLU A C 1
ATOM 642 O O . GLU A 1 87 ? -4.182 -6.591 5.376 1.00 95.38 87 GLU A O 1
ATOM 647 N N . VAL A 1 88 ? -4.551 -6.004 7.515 1.00 95.38 88 VAL A N 1
ATOM 648 C CA . VAL A 1 88 ? -3.533 -4.943 7.555 1.00 95.38 88 VAL A CA 1
ATOM 649 C C . VAL A 1 88 ? -2.120 -5.529 7.510 1.00 95.38 88 VAL A C 1
ATOM 651 O O . VAL A 1 88 ? -1.273 -4.999 6.797 1.00 95.38 88 VAL A O 1
ATOM 654 N N . GLU A 1 89 ? -1.870 -6.645 8.197 1.00 94.94 89 GLU A N 1
ATOM 655 C CA . GLU A 1 89 ? -0.599 -7.383 8.150 1.00 94.94 89 GLU A CA 1
ATOM 656 C C . GLU A 1 89 ? -0.282 -7.888 6.733 1.00 94.94 89 GLU A C 1
ATOM 658 O O . GLU A 1 89 ? 0.830 -7.706 6.227 1.00 94.94 89 GLU A O 1
ATOM 663 N N . VAL A 1 90 ? -1.276 -8.483 6.064 1.00 96.19 90 VAL A N 1
ATOM 664 C CA . VAL A 1 90 ? -1.147 -8.946 4.674 1.00 96.19 90 VAL A CA 1
ATOM 665 C C . VAL A 1 90 ? -0.854 -7.769 3.747 1.00 96.19 90 VAL A C 1
ATOM 667 O O . VAL A 1 90 ? 0.028 -7.860 2.895 1.00 96.19 90 VAL A O 1
ATOM 670 N N . TYR A 1 91 ? -1.544 -6.644 3.937 1.00 95.88 91 TYR A N 1
ATOM 671 C CA . TYR A 1 91 ? -1.277 -5.424 3.183 1.00 95.88 91 TYR A CA 1
ATOM 672 C C . TYR A 1 91 ? 0.137 -4.873 3.428 1.00 95.88 91 TYR A C 1
ATOM 674 O O . TYR A 1 91 ? 0.813 -4.511 2.468 1.00 95.88 91 TYR A O 1
ATOM 682 N N . ALA A 1 92 ? 0.608 -4.830 4.677 1.00 94.06 92 ALA A N 1
ATOM 683 C CA . ALA A 1 92 ? 1.954 -4.361 5.003 1.00 94.06 92 ALA A CA 1
ATOM 684 C C . ALA A 1 92 ? 3.022 -5.228 4.316 1.00 94.06 92 ALA A C 1
ATOM 686 O O . ALA A 1 92 ? 3.941 -4.704 3.688 1.00 94.06 92 ALA A O 1
ATOM 687 N N . SER A 1 93 ? 2.841 -6.550 4.343 1.00 92.75 93 SER A N 1
ATOM 688 C CA . SER A 1 93 ? 3.727 -7.499 3.659 1.00 92.75 93 SER A CA 1
ATOM 689 C C . SER A 1 93 ? 3.712 -7.307 2.138 1.00 92.75 93 SER A C 1
ATOM 691 O O . SER A 1 93 ? 4.772 -7.246 1.519 1.00 92.75 93 SER A O 1
ATOM 693 N N . PHE A 1 94 ? 2.528 -7.126 1.543 1.00 93.25 94 PHE A N 1
ATOM 694 C CA . PHE A 1 94 ? 2.376 -6.816 0.119 1.00 93.25 94 PHE A CA 1
ATOM 695 C C . PHE A 1 94 ? 3.095 -5.515 -0.264 1.00 93.25 94 PHE A C 1
ATOM 697 O O . PHE A 1 94 ? 3.847 -5.487 -1.235 1.00 93.25 94 PHE A O 1
ATOM 704 N N . ILE A 1 95 ? 2.913 -4.435 0.501 1.00 91.81 95 ILE A N 1
ATOM 705 C CA . ILE A 1 95 ? 3.579 -3.157 0.226 1.00 91.81 95 ILE A CA 1
ATOM 706 C C . ILE A 1 95 ? 5.093 -3.291 0.336 1.00 91.81 95 ILE A C 1
ATOM 708 O O . ILE A 1 95 ? 5.797 -2.783 -0.534 1.00 91.81 95 ILE A O 1
ATOM 712 N N . PHE A 1 96 ? 5.596 -3.986 1.356 1.00 89.69 96 PHE A N 1
ATOM 713 C CA . PHE A 1 96 ? 7.026 -4.220 1.520 1.00 89.69 96 PHE A CA 1
ATOM 714 C C . PHE A 1 96 ? 7.617 -5.000 0.338 1.00 89.69 96 PHE A C 1
ATOM 716 O O . PHE A 1 96 ? 8.642 -4.589 -0.202 1.00 89.69 96 PHE A O 1
ATOM 723 N N . GLU A 1 97 ? 6.945 -6.060 -0.121 1.00 88.31 97 GLU A N 1
ATOM 724 C CA . GLU A 1 97 ? 7.358 -6.839 -1.296 1.00 88.31 97 GLU A CA 1
ATOM 725 C C . GLU A 1 97 ? 7.413 -5.972 -2.560 1.00 88.31 97 GLU A C 1
ATOM 727 O O . GLU A 1 97 ? 8.419 -5.954 -3.267 1.00 88.31 97 GLU A O 1
ATOM 732 N N . GLN A 1 98 ? 6.358 -5.195 -2.817 1.00 85.62 98 GLN A N 1
ATOM 733 C CA . GLN A 1 98 ? 6.284 -4.339 -4.002 1.00 85.62 98 GLN A CA 1
ATOM 734 C C . GLN A 1 98 ? 7.259 -3.154 -3.942 1.00 85.62 98 GLN A C 1
ATOM 736 O O . GLN A 1 98 ? 7.655 -2.614 -4.975 1.00 85.62 98 GLN A O 1
ATOM 741 N N . SER A 1 99 ? 7.665 -2.738 -2.743 1.00 85.19 99 SER A N 1
ATOM 742 C CA . SER A 1 99 ? 8.455 -1.526 -2.532 1.00 85.19 99 SER A CA 1
ATOM 743 C C . SER A 1 99 ? 9.799 -1.523 -3.272 1.00 85.19 99 SER A C 1
ATOM 745 O O . SER A 1 99 ? 10.172 -0.496 -3.841 1.00 85.19 99 SER A O 1
ATOM 747 N N . GLY A 1 100 ? 10.463 -2.681 -3.371 1.00 80.06 100 GLY A N 1
ATOM 748 C CA . GLY A 1 100 ? 11.751 -2.830 -4.060 1.00 80.06 100 GLY A CA 1
ATOM 749 C C . GLY A 1 100 ? 11.680 -2.717 -5.589 1.00 80.06 100 GLY A C 1
ATOM 750 O O . GLY A 1 100 ? 12.712 -2.683 -6.256 1.00 80.06 100 GLY A O 1
ATOM 751 N N . HIS A 1 101 ? 10.481 -2.660 -6.177 1.00 77.12 101 HIS A N 1
ATOM 752 C CA . HIS A 1 101 ? 10.289 -2.554 -7.629 1.00 77.12 101 HIS A CA 1
ATOM 753 C C . HIS A 1 101 ? 10.121 -1.112 -8.133 1.00 77.12 101 HIS A C 1
ATOM 755 O O . HIS A 1 101 ? 10.100 -0.876 -9.349 1.00 77.12 101 HIS A O 1
ATOM 761 N N . PHE A 1 102 ? 10.012 -0.141 -7.222 1.00 78.75 102 PHE A N 1
ATOM 762 C CA . PHE A 1 102 ? 9.670 1.239 -7.557 1.00 78.75 102 PHE A CA 1
ATOM 763 C C . PHE A 1 102 ? 10.857 2.202 -7.461 1.00 78.75 102 PHE A C 1
ATOM 765 O O . PHE A 1 102 ? 11.698 2.219 -8.359 1.00 78.75 102 PHE A O 1
ATOM 772 N N . THR A 1 103 ? 10.874 3.074 -6.456 1.00 82.12 103 THR A N 1
ATOM 773 C CA . THR A 1 103 ? 11.901 4.100 -6.241 1.00 82.12 103 THR A CA 1
ATOM 774 C C . THR A 1 103 ? 12.396 4.010 -4.807 1.00 82.12 103 THR A C 1
ATOM 776 O O . THR A 1 103 ? 11.609 3.676 -3.924 1.00 82.12 103 THR A O 1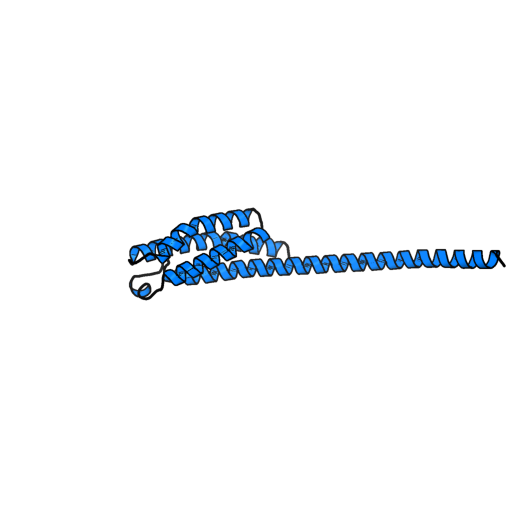
ATOM 779 N N . ASP A 1 104 ? 13.648 4.392 -4.550 1.00 83.94 104 ASP A N 1
ATOM 780 C CA . ASP A 1 104 ? 14.213 4.405 -3.192 1.00 83.94 104 ASP A CA 1
ATOM 781 C C . ASP A 1 104 ? 13.360 5.245 -2.225 1.00 83.94 104 ASP A C 1
ATOM 783 O O . ASP A 1 104 ? 13.191 4.908 -1.056 1.00 83.94 104 ASP A O 1
ATOM 787 N N . PHE A 1 105 ? 12.765 6.339 -2.719 1.00 83.19 105 PHE A N 1
ATOM 788 C CA . PHE A 1 105 ? 11.835 7.155 -1.938 1.00 83.19 105 PHE A CA 1
ATOM 789 C C . PHE A 1 105 ? 10.585 6.368 -1.528 1.00 83.19 105 PHE A C 1
ATOM 791 O O . PHE A 1 105 ? 10.218 6.372 -0.352 1.00 83.19 105 PHE A O 1
ATOM 798 N N . PHE A 1 106 ? 9.944 5.680 -2.477 1.00 87.31 106 PHE A N 1
ATOM 799 C CA . PHE A 1 106 ? 8.780 4.850 -2.182 1.00 87.31 106 PHE A CA 1
ATOM 800 C C . PHE A 1 106 ? 9.150 3.669 -1.280 1.00 87.31 106 PHE A C 1
ATOM 802 O O . PHE A 1 106 ? 8.408 3.363 -0.351 1.00 87.31 106 PHE A O 1
ATOM 809 N N . GLU A 1 107 ? 10.315 3.057 -1.497 1.00 88.25 107 GLU A N 1
ATOM 810 C CA . GLU A 1 107 ? 10.842 1.979 -0.664 1.00 88.25 107 GLU A CA 1
ATOM 811 C C . GLU A 1 107 ? 11.004 2.414 0.794 1.00 88.25 107 GLU A C 1
ATOM 813 O O . GLU A 1 107 ? 10.517 1.746 1.706 1.00 88.25 107 GLU A O 1
ATOM 818 N N . ASN A 1 108 ? 11.609 3.580 1.023 1.00 89.44 108 ASN A N 1
ATOM 819 C CA . ASN A 1 108 ? 11.755 4.138 2.363 1.00 89.44 108 ASN A CA 1
ATOM 820 C C . ASN A 1 108 ? 10.394 4.417 3.012 1.00 89.44 1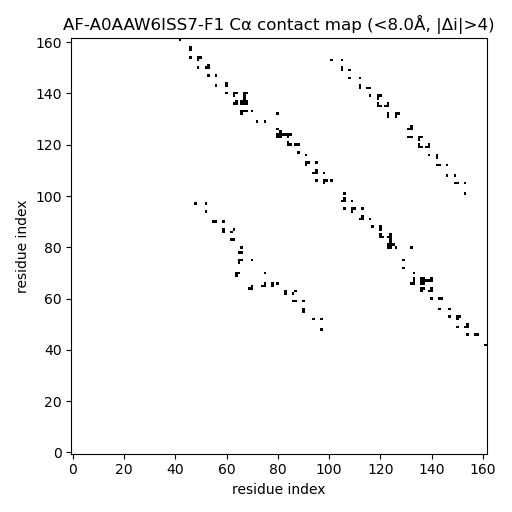08 ASN A C 1
ATOM 822 O O . ASN A 1 108 ? 10.180 4.050 4.165 1.00 89.44 108 ASN A O 1
ATOM 826 N N . LYS A 1 109 ? 9.437 4.989 2.269 1.00 92.00 109 LYS A N 1
ATOM 827 C CA . LYS A 1 109 ? 8.089 5.266 2.795 1.00 92.00 109 LYS A CA 1
ATOM 828 C C . LYS A 1 109 ? 7.286 3.999 3.082 1.00 92.00 109 LYS A C 1
ATOM 830 O O . LYS A 1 109 ? 6.547 3.956 4.061 1.00 92.00 109 LYS A O 1
ATOM 835 N N . ALA A 1 110 ? 7.443 2.962 2.265 1.00 91.56 110 ALA A N 1
ATOM 836 C CA . ALA A 1 110 ? 6.849 1.653 2.498 1.00 91.56 110 ALA A CA 1
ATOM 837 C C . ALA A 1 110 ? 7.414 1.003 3.770 1.00 91.56 110 ALA A C 1
ATOM 839 O O . ALA A 1 110 ? 6.648 0.500 4.591 1.00 91.56 110 ALA A O 1
ATOM 840 N N . LYS A 1 111 ? 8.738 1.066 3.972 1.00 93.00 111 LYS A N 1
ATOM 841 C CA . LYS A 1 111 ? 9.405 0.576 5.190 1.00 93.00 111 LYS A CA 1
ATOM 842 C C . LYS A 1 111 ? 8.950 1.319 6.441 1.00 93.00 111 LYS A C 1
ATOM 844 O O . LYS A 1 111 ? 8.630 0.673 7.434 1.00 93.00 111 LYS A O 1
ATOM 849 N N . GLU A 1 112 ? 8.896 2.650 6.382 1.00 94.25 112 GLU A N 1
ATOM 850 C CA . GLU A 1 112 ? 8.361 3.489 7.463 1.00 94.25 112 GLU A CA 1
ATOM 851 C C . GLU A 1 112 ? 6.936 3.056 7.831 1.00 94.25 112 GLU A C 1
ATOM 853 O O . GLU A 1 112 ? 6.683 2.729 8.987 1.00 94.25 112 GLU A O 1
ATOM 858 N N . LEU A 1 113 ? 6.038 2.934 6.844 1.00 94.75 113 LEU A N 1
ATOM 859 C CA . LEU A 1 113 ? 4.666 2.484 7.086 1.00 94.75 113 LEU A CA 1
ATOM 860 C C . LEU A 1 113 ? 4.614 1.095 7.739 1.00 94.75 113 LEU A C 1
ATOM 862 O O . LEU A 1 113 ? 3.845 0.891 8.674 1.00 94.75 113 LEU A O 1
ATOM 866 N N . CYS A 1 114 ? 5.400 0.133 7.253 1.00 93.75 114 CYS A N 1
ATOM 867 C CA . CYS A 1 114 ? 5.398 -1.227 7.798 1.00 93.75 114 CYS A CA 1
ATOM 868 C C . CYS A 1 114 ? 5.868 -1.257 9.256 1.00 93.75 114 CYS A C 1
ATOM 870 O O . CYS A 1 114 ? 5.271 -1.956 10.074 1.00 93.75 114 CYS A O 1
ATOM 872 N N . ASN A 1 115 ? 6.903 -0.480 9.586 1.00 94.62 115 ASN A N 1
ATOM 873 C CA . ASN A 1 115 ? 7.383 -0.347 10.958 1.00 94.62 115 ASN A CA 1
ATOM 874 C C . ASN A 1 115 ? 6.328 0.309 11.850 1.00 94.62 115 ASN A C 1
ATOM 876 O O . ASN A 1 115 ? 6.031 -0.210 12.922 1.00 94.62 115 ASN A O 1
ATOM 880 N N . ASP A 1 116 ? 5.713 1.394 11.378 1.00 94.06 116 ASP A N 1
ATOM 881 C CA . ASP A 1 116 ? 4.687 2.114 12.127 1.00 94.06 116 ASP A CA 1
ATOM 882 C C . ASP A 1 116 ? 3.442 1.251 12.376 1.00 94.06 116 ASP A C 1
ATOM 884 O O . ASP A 1 116 ? 2.782 1.404 13.401 1.00 94.06 116 ASP A O 1
ATOM 888 N N . LEU A 1 117 ? 3.082 0.357 11.453 1.00 95.06 117 LEU A N 1
ATOM 889 C CA . LEU A 1 117 ? 1.902 -0.498 11.590 1.00 95.06 117 LEU A CA 1
ATOM 890 C C . LEU A 1 117 ? 2.111 -1.692 12.525 1.00 95.06 117 LEU A C 1
ATOM 892 O O . LEU A 1 117 ? 1.122 -2.219 13.027 1.00 95.06 117 LEU A O 1
ATOM 896 N N . LYS A 1 118 ? 3.353 -2.125 12.761 1.00 93.56 118 LYS A N 1
ATOM 897 C CA . LYS A 1 118 ? 3.656 -3.383 13.456 1.00 93.56 118 LYS A CA 1
ATOM 898 C C . LYS A 1 118 ? 2.998 -3.473 14.837 1.00 93.56 118 LYS A C 1
ATOM 900 O O . LYS A 1 118 ? 2.223 -4.396 15.078 1.00 93.56 118 LYS A O 1
ATOM 905 N N . ASP A 1 119 ? 3.253 -2.485 15.690 1.00 94.25 119 ASP A N 1
ATOM 906 C CA . ASP A 1 119 ? 2.740 -2.475 17.064 1.00 94.25 119 ASP A CA 1
ATOM 907 C C . ASP A 1 119 ? 1.216 -2.287 17.091 1.00 94.25 119 ASP A C 1
ATOM 909 O O . ASP A 1 119 ? 0.518 -2.877 17.916 1.00 94.25 119 ASP A O 1
ATOM 913 N N . ASP A 1 120 ? 0.672 -1.501 16.155 1.00 93.25 120 ASP A N 1
ATOM 914 C CA . ASP A 1 120 ? -0.770 -1.270 16.071 1.00 93.25 120 ASP A CA 1
ATOM 915 C C . ASP A 1 120 ? -1.532 -2.522 15.608 1.00 93.25 120 ASP A C 1
ATOM 917 O O . ASP A 1 120 ? -2.661 -2.735 16.047 1.00 93.25 120 ASP A O 1
ATOM 921 N N . ILE A 1 121 ? -0.952 -3.334 14.714 1.00 93.69 121 ILE A N 1
ATOM 922 C CA . ILE A 1 121 ? -1.548 -4.595 14.243 1.00 93.69 121 ILE A CA 1
ATOM 923 C C . ILE A 1 121 ? -1.678 -5.570 15.412 1.00 93.69 121 ILE A C 1
ATOM 925 O O . ILE A 1 121 ? -2.766 -6.099 15.648 1.00 93.69 121 ILE A O 1
ATOM 929 N N . GLU A 1 122 ? -0.585 -5.780 16.147 1.00 93.69 122 GLU A N 1
ATOM 930 C CA . GLU A 1 122 ? -0.558 -6.656 17.321 1.00 93.69 122 GLU A CA 1
ATOM 931 C C . GLU A 1 122 ? -1.571 -6.162 18.360 1.00 93.69 122 GLU A C 1
ATOM 933 O O . GLU A 1 122 ? -2.494 -6.890 18.731 1.00 93.69 122 GLU A O 1
ATOM 938 N N . SER A 1 123 ? -1.513 -4.871 18.690 1.00 94.50 123 SER A N 1
ATOM 939 C CA . SER A 1 123 ? -2.413 -4.255 19.666 1.00 94.50 123 SER A CA 1
ATOM 940 C C . SER A 1 123 ? -3.889 -4.316 19.254 1.00 94.50 123 SER A C 1
ATOM 942 O O . SER A 1 123 ? -4.753 -4.590 20.085 1.00 94.50 123 SER A O 1
ATOM 944 N N . LEU A 1 124 ? -4.217 -4.099 17.973 1.00 92.75 124 LEU A N 1
ATOM 945 C CA . LEU A 1 124 ? -5.593 -4.210 17.476 1.00 92.75 124 LEU A CA 1
ATOM 946 C C . LEU A 1 124 ? -6.107 -5.654 17.559 1.00 92.75 124 LEU A C 1
ATOM 948 O O . LEU A 1 124 ? -7.296 -5.856 17.816 1.00 92.75 124 LEU A O 1
ATOM 952 N N . SER A 1 125 ? -5.236 -6.642 17.335 1.00 92.81 125 SER A N 1
ATOM 953 C CA . SER A 1 125 ? -5.601 -8.061 17.400 1.00 92.81 125 SER A CA 1
ATOM 954 C C . SER A 1 125 ? -5.935 -8.516 18.825 1.00 92.81 125 SER A C 1
ATOM 956 O O . SER A 1 125 ? -6.864 -9.303 19.014 1.00 92.81 125 SER A O 1
ATOM 958 N N . GLU A 1 126 ? -5.241 -7.960 19.821 1.00 92.69 126 GLU A N 1
ATOM 959 C CA . GLU A 1 126 ? -5.415 -8.284 21.241 1.00 92.69 126 GLU A CA 1
ATOM 960 C C . GLU A 1 126 ? -6.456 -7.401 21.945 1.00 92.69 126 GLU A C 1
ATOM 962 O O . GLU A 1 126 ? -6.926 -7.728 23.037 1.00 92.69 126 GLU A O 1
ATOM 967 N N . ALA A 1 127 ? -6.853 -6.283 21.331 1.00 90.75 127 ALA A N 1
ATOM 968 C CA . ALA A 1 127 ? -7.762 -5.325 21.941 1.00 90.75 127 ALA A CA 1
ATOM 969 C C . ALA A 1 127 ? -9.131 -5.947 22.268 1.00 90.75 127 ALA A C 1
ATOM 971 O O . ALA A 1 127 ? -9.847 -6.462 21.404 1.00 90.75 127 ALA A O 1
ATOM 972 N N . ILE A 1 128 ? -9.552 -5.819 23.530 1.00 85.62 128 ILE A N 1
ATOM 973 C CA . ILE A 1 128 ? -10.837 -6.343 24.022 1.00 85.62 128 ILE A CA 1
ATOM 974 C C . ILE A 1 128 ? -11.878 -5.224 24.119 1.00 85.62 128 ILE A C 1
ATOM 976 O O . ILE A 1 128 ? -13.009 -5.374 23.636 1.00 85.62 128 ILE A O 1
ATOM 980 N N . ASN A 1 129 ? -11.500 -4.101 24.734 1.00 89.56 129 ASN A N 1
ATOM 981 C CA . ASN A 1 129 ? -12.409 -2.999 25.025 1.00 89.56 129 ASN A CA 1
ATOM 982 C C . ASN A 1 129 ? -12.617 -2.080 23.803 1.00 89.56 129 ASN A C 1
ATOM 984 O O . ASN A 1 129 ? -11.895 -2.134 22.809 1.00 89.56 129 ASN A O 1
ATOM 988 N N . PHE A 1 130 ? -13.670 -1.264 23.857 1.00 87.56 130 PHE A N 1
ATOM 989 C CA . PHE A 1 130 ? -14.042 -0.386 22.749 1.00 87.56 130 PHE A CA 1
ATOM 990 C C . PHE A 1 130 ? -13.010 0.721 22.488 1.00 87.56 130 PHE A C 1
ATOM 992 O O . PHE A 1 130 ? -12.713 1.001 21.326 1.00 87.56 130 PHE A O 1
ATOM 999 N N . GLU A 1 131 ? -12.494 1.345 23.547 1.00 89.50 131 GLU A N 1
ATOM 1000 C CA . GLU A 1 131 ? -11.586 2.491 23.434 1.00 89.50 131 GLU A CA 1
ATOM 1001 C C . GLU A 1 131 ? -10.273 2.091 22.760 1.00 89.50 131 GLU A C 1
ATOM 1003 O O . GLU A 1 131 ? -9.852 2.751 21.813 1.00 89.50 131 GLU A O 1
ATOM 1008 N N . ASP A 1 132 ? -9.699 0.954 23.148 1.00 91.50 132 ASP A N 1
ATOM 1009 C CA . ASP A 1 132 ? -8.469 0.410 22.575 1.00 91.50 132 ASP A CA 1
ATOM 1010 C C . ASP A 1 132 ? -8.667 0.054 21.102 1.00 91.50 132 ASP A C 1
ATOM 1012 O O . ASP A 1 132 ? -7.936 0.533 20.237 1.00 91.50 132 ASP A O 1
ATOM 1016 N N . LYS A 1 133 ? -9.727 -0.701 20.779 1.00 91.00 133 LYS A N 1
ATOM 1017 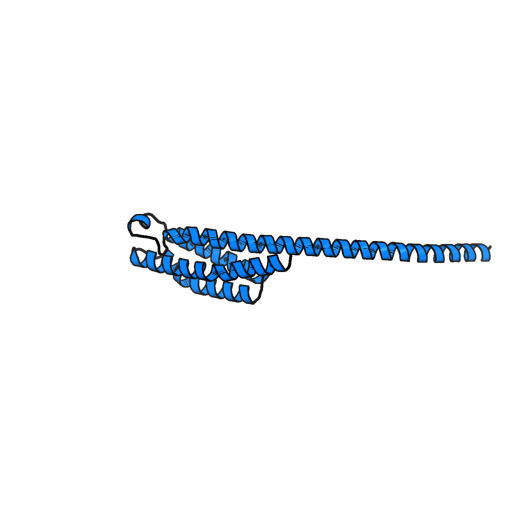C CA . LYS A 1 133 ? -10.049 -1.068 19.389 1.00 91.00 133 LYS A CA 1
ATOM 1018 C C . LYS A 1 133 ? -10.192 0.158 18.493 1.00 91.00 133 LYS A C 1
ATOM 1020 O O . LYS A 1 133 ? -9.704 0.166 17.363 1.00 91.00 133 LYS A O 1
ATOM 1025 N N . LYS A 1 134 ? -10.869 1.195 18.991 1.00 91.62 134 LYS A N 1
ATOM 1026 C CA . LYS A 1 134 ? -11.042 2.454 18.267 1.00 91.62 134 LYS A CA 1
ATOM 1027 C C . LYS A 1 134 ? -9.733 3.233 18.173 1.00 91.62 134 LYS A C 1
ATOM 1029 O O . LYS A 1 134 ? -9.474 3.832 17.134 1.00 91.62 134 LYS A O 1
ATOM 1034 N N . SER A 1 135 ? -8.923 3.245 19.226 1.00 93.44 135 SER A N 1
ATOM 1035 C CA . SER A 1 135 ? -7.636 3.939 19.262 1.00 93.44 135 SER A CA 1
ATOM 1036 C C . SER A 1 135 ? -6.664 3.345 18.242 1.00 93.44 135 SER A C 1
ATOM 1038 O O . SER A 1 135 ? -6.210 4.057 17.341 1.00 93.44 135 SER A O 1
ATOM 1040 N N . TYR A 1 136 ? -6.438 2.029 18.294 1.00 94.62 136 TYR A N 1
ATOM 1041 C CA . TYR A 1 136 ? -5.556 1.326 17.361 1.00 94.62 136 TYR A CA 1
ATOM 1042 C C . TYR A 1 136 ? -6.098 1.371 15.930 1.00 94.62 136 TYR A C 1
ATOM 1044 O O . TYR A 1 136 ? -5.371 1.723 15.004 1.00 94.62 136 TYR A O 1
ATOM 1052 N N . GLY A 1 137 ? -7.400 1.134 15.736 1.00 93.00 137 GLY A N 1
ATOM 1053 C CA . GLY A 1 137 ? -8.027 1.230 14.417 1.00 93.00 137 GLY A CA 1
ATOM 1054 C C . GLY A 1 137 ? -7.927 2.630 13.800 1.00 93.00 137 GLY A C 1
ATOM 1055 O O . GLY A 1 137 ? -7.660 2.771 12.605 1.00 93.00 137 GLY A O 1
ATOM 1056 N N . LYS A 1 138 ? -8.067 3.686 14.610 1.00 95.06 138 LYS A N 1
ATOM 1057 C CA . LYS A 1 138 ? -7.853 5.080 14.195 1.00 95.06 138 LYS A CA 1
ATOM 1058 C C . LYS A 1 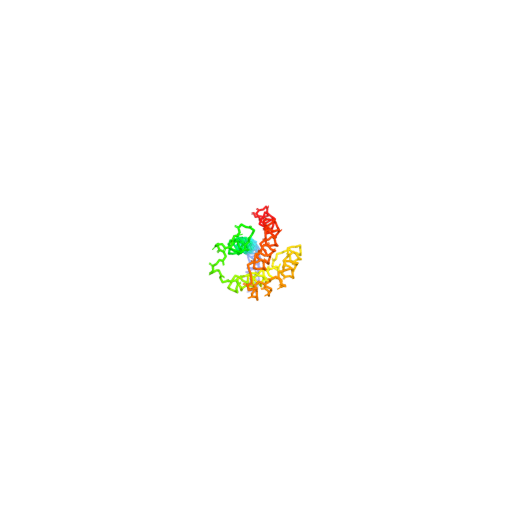138 ? -6.390 5.346 13.836 1.00 95.06 138 LYS A C 1
ATOM 1060 O O . LYS A 1 138 ? -6.141 6.004 12.827 1.00 95.06 138 LYS A O 1
ATOM 1065 N N . SER A 1 139 ? -5.446 4.849 14.632 1.00 96.25 139 SER A N 1
ATOM 1066 C CA . SER A 1 139 ? -4.010 4.987 14.366 1.00 96.25 139 SER A CA 1
ATOM 1067 C C . SER A 1 139 ? -3.627 4.347 13.026 1.00 96.25 139 SER A C 1
ATOM 1069 O O . SER A 1 139 ? -3.111 5.036 12.142 1.00 96.25 139 SER A O 1
ATOM 1071 N N . ILE A 1 140 ? -4.010 3.083 12.813 1.00 95.94 140 ILE A N 1
ATOM 1072 C CA . ILE A 1 140 ? -3.797 2.354 11.552 1.00 95.94 140 ILE A CA 1
ATOM 1073 C C . ILE A 1 140 ? -4.422 3.110 10.381 1.00 95.94 140 ILE A C 1
ATOM 1075 O O . ILE A 1 140 ? -3.779 3.303 9.349 1.00 95.94 140 ILE A O 1
ATOM 1079 N N . TYR A 1 141 ? -5.667 3.574 10.540 1.00 96.19 141 TYR A N 1
ATOM 1080 C CA . TYR A 1 141 ? -6.369 4.307 9.491 1.00 96.19 141 TYR A CA 1
ATOM 1081 C C . TYR A 1 141 ? -5.569 5.528 9.030 1.00 96.19 141 TYR A C 1
ATOM 1083 O O . TYR A 1 141 ? -5.381 5.716 7.830 1.00 96.19 141 TYR A O 1
ATOM 1091 N N . TYR A 1 142 ? -5.071 6.344 9.963 1.00 96.62 142 TYR A N 1
ATOM 1092 C CA . TYR A 1 142 ? -4.311 7.540 9.608 1.00 96.62 142 TYR A CA 1
ATOM 1093 C C . TYR A 1 142 ? -2.938 7.224 9.030 1.00 96.62 142 TYR A C 1
ATOM 1095 O O . TYR A 1 142 ? -2.532 7.894 8.084 1.00 96.62 142 TYR A O 1
ATOM 1103 N N . LYS A 1 143 ? -2.248 6.192 9.524 1.00 96.25 143 LYS A N 1
ATOM 1104 C CA . LYS A 1 143 ? -0.972 5.736 8.948 1.00 96.25 143 LYS A CA 1
ATOM 1105 C C . LYS A 1 143 ? -1.146 5.343 7.475 1.00 96.25 143 LYS A C 1
ATOM 1107 O O . LYS A 1 143 ? -0.439 5.855 6.610 1.00 96.25 143 LYS A O 1
ATOM 1112 N N . ILE A 1 144 ? -2.168 4.542 7.162 1.00 94.88 144 ILE A N 1
ATOM 1113 C CA . ILE A 1 144 ? -2.491 4.147 5.779 1.00 94.88 144 ILE A CA 1
ATOM 1114 C C . ILE A 1 144 ? -2.971 5.351 4.952 1.00 94.88 144 ILE A C 1
ATOM 1116 O O . ILE A 1 144 ? -2.567 5.516 3.800 1.00 94.88 144 ILE A O 1
ATOM 1120 N N . GLN A 1 145 ? -3.809 6.225 5.518 1.00 94.50 145 GLN A N 1
ATOM 1121 C CA . GLN A 1 145 ? -4.290 7.427 4.832 1.00 94.50 145 GLN A CA 1
ATOM 1122 C C . GLN A 1 145 ? -3.137 8.364 4.452 1.00 94.50 145 GLN A C 1
ATOM 1124 O O . GLN A 1 145 ? -3.107 8.869 3.330 1.00 94.50 145 GLN A O 1
ATOM 1129 N N . ASN A 1 146 ? -2.183 8.567 5.360 1.00 94.50 146 ASN A N 1
ATOM 1130 C CA . ASN A 1 146 ? -1.010 9.411 5.146 1.00 94.50 146 ASN A CA 1
ATOM 1131 C C . ASN A 1 146 ? -0.022 8.802 4.147 1.00 94.50 146 ASN A C 1
ATOM 1133 O O . ASN A 1 146 ? 0.789 9.530 3.583 1.00 94.50 146 ASN A O 1
ATOM 1137 N N . PHE A 1 147 ? -0.110 7.496 3.890 1.00 93.38 147 PHE A N 1
ATOM 1138 C CA . PHE A 1 147 ? 0.674 6.835 2.853 1.00 93.38 147 PHE A CA 1
ATOM 1139 C C . PHE A 1 147 ? 0.100 7.029 1.437 1.00 93.38 147 PHE A C 1
ATOM 1141 O O . PHE A 1 147 ? 0.840 7.028 0.451 1.00 93.38 147 PHE A O 1
ATOM 1148 N N . MET A 1 148 ? -1.214 7.258 1.317 1.00 90.94 148 MET A N 1
ATOM 1149 C CA . MET A 1 148 ? -1.916 7.411 0.033 1.00 90.94 148 MET A CA 1
ATOM 1150 C C . MET A 1 148 ? -1.299 8.461 -0.920 1.00 90.94 148 MET A C 1
ATOM 1152 O O . MET A 1 148 ? -1.228 8.185 -2.121 1.00 90.94 148 MET A O 1
ATOM 1156 N N . PRO A 1 149 ? -0.830 9.643 -0.462 1.00 90.56 149 PRO A N 1
ATOM 1157 C CA . PRO A 1 149 ? -0.175 10.618 -1.331 1.00 90.56 149 PRO A CA 1
ATOM 1158 C C . PRO A 1 149 ? 1.085 10.075 -2.012 1.00 90.56 149 PRO A C 1
ATOM 1160 O O . PRO A 1 149 ? 1.299 10.372 -3.182 1.00 90.56 149 PRO A O 1
ATOM 1163 N N . PHE A 1 150 ? 1.880 9.240 -1.334 1.00 89.56 150 PHE A N 1
ATOM 1164 C CA . PHE A 1 150 ? 3.096 8.658 -1.915 1.00 89.56 150 PHE A CA 1
ATOM 1165 C C . PHE A 1 150 ? 2.764 7.623 -2.992 1.00 89.56 150 PHE A C 1
ATOM 1167 O O . PHE A 1 150 ? 3.404 7.583 -4.040 1.00 89.56 150 PHE A O 1
ATOM 1174 N N . VAL A 1 151 ? 1.707 6.836 -2.779 1.00 87.94 151 VAL A N 1
ATOM 1175 C CA . VAL A 1 151 ? 1.179 5.912 -3.795 1.00 87.94 151 VAL A CA 1
ATOM 1176 C C . VAL A 1 151 ? 0.650 6.675 -5.011 1.00 87.94 151 VAL A C 1
ATOM 1178 O O . VAL A 1 151 ? 0.857 6.266 -6.154 1.00 87.94 151 VAL A O 1
ATOM 1181 N N . LYS A 1 152 ? -0.014 7.813 -4.784 1.00 86.94 152 LYS A N 1
ATOM 1182 C CA . LYS A 1 152 ? -0.487 8.675 -5.868 1.00 86.94 152 LYS A CA 1
ATOM 1183 C C . LYS A 1 152 ? 0.672 9.308 -6.637 1.00 86.94 152 LYS A C 1
ATOM 1185 O O . LYS A 1 152 ? 0.655 9.262 -7.861 1.00 86.94 152 LYS A O 1
ATOM 1190 N N . GLN A 1 153 ? 1.686 9.817 -5.941 1.00 86.25 153 GLN A N 1
ATOM 1191 C CA . GLN A 1 153 ? 2.891 10.356 -6.567 1.00 86.25 153 GLN A CA 1
ATOM 1192 C C . GLN A 1 153 ? 3.581 9.298 -7.436 1.00 86.25 153 GLN A C 1
ATOM 1194 O O . GLN A 1 153 ? 3.925 9.580 -8.578 1.00 86.25 153 GLN A O 1
ATOM 1199 N N . LEU A 1 154 ? 3.695 8.058 -6.948 1.00 83.94 154 LEU A N 1
ATOM 1200 C CA . LEU A 1 154 ? 4.221 6.942 -7.732 1.00 83.94 154 LEU A CA 1
ATOM 1201 C C . LEU A 1 154 ? 3.397 6.688 -9.010 1.00 83.94 154 LEU A C 1
ATOM 1203 O O . LEU A 1 154 ? 3.965 6.429 -10.068 1.00 83.94 154 LEU A O 1
ATOM 1207 N N . SER A 1 155 ? 2.066 6.780 -8.936 1.00 81.06 155 SER A N 1
ATOM 1208 C CA . SER A 1 155 ? 1.184 6.692 -10.111 1.00 81.06 155 SER A CA 1
ATOM 1209 C C . SER A 1 155 ? 1.408 7.842 -11.090 1.00 81.06 155 SER A C 1
ATOM 1211 O O . SER A 1 155 ? 1.488 7.608 -12.297 1.00 81.06 155 SER A O 1
ATOM 1213 N N . ASP A 1 156 ? 1.490 9.072 -10.593 1.00 81.81 156 ASP A N 1
ATOM 1214 C CA . ASP A 1 156 ? 1.616 10.268 -11.424 1.00 81.81 156 ASP A CA 1
ATOM 1215 C C . ASP A 1 156 ? 2.988 10.299 -12.128 1.00 81.81 156 ASP A C 1
ATOM 1217 O O . ASP A 1 156 ? 3.040 10.433 -13.350 1.00 81.81 156 ASP A O 1
ATOM 1221 N N . GLU A 1 157 ? 4.080 9.984 -11.418 1.00 78.81 157 GLU A N 1
ATOM 1222 C CA . GLU A 1 157 ? 5.432 9.859 -11.990 1.00 78.81 157 GLU A CA 1
ATOM 1223 C C . GLU A 1 157 ? 5.522 8.823 -13.119 1.00 78.81 157 GLU A C 1
ATOM 1225 O O . GLU A 1 157 ? 6.337 8.959 -14.035 1.00 78.81 157 GLU A O 1
ATOM 1230 N N . LYS A 1 158 ? 4.724 7.750 -13.057 1.00 74.88 158 LYS A N 1
ATOM 1231 C CA . LYS A 1 158 ? 4.704 6.729 -14.111 1.00 74.88 158 LYS A CA 1
ATOM 1232 C C . LYS A 1 158 ? 3.798 7.109 -15.277 1.00 74.88 158 LYS A C 1
ATOM 1234 O O . LYS A 1 158 ? 4.151 6.789 -16.407 1.00 74.88 158 LYS A O 1
ATOM 1239 N N . LYS A 1 159 ? 2.689 7.817 -15.033 1.00 72.31 159 LYS A N 1
ATOM 1240 C CA . LYS A 1 159 ? 1.827 8.354 -16.100 1.00 72.31 159 LYS A CA 1
ATOM 1241 C C . LYS A 1 159 ? 2.514 9.437 -16.921 1.00 72.31 159 LYS A C 1
ATOM 1243 O O . LYS A 1 159 ? 2.305 9.479 -18.122 1.00 72.31 159 LYS A O 1
ATOM 1248 N N . GLU A 1 160 ? 3.319 10.290 -16.295 1.00 63.47 160 GLU A N 1
ATOM 1249 C CA . GLU A 1 160 ? 4.042 11.366 -16.991 1.00 63.47 160 GLU A CA 1
ATOM 1250 C C . GLU A 1 160 ? 5.227 10.859 -17.830 1.00 63.47 160 GLU A C 1
ATOM 1252 O O . GLU A 1 160 ? 5.698 11.560 -18.722 1.00 63.47 160 GLU A O 1
ATOM 1257 N N . ARG A 1 161 ? 5.720 9.643 -17.550 1.00 58.38 161 ARG A N 1
ATOM 1258 C CA . ARG A 1 161 ? 6.831 8.998 -18.276 1.00 58.38 161 ARG A CA 1
ATOM 1259 C C . ARG A 1 161 ? 6.378 7.977 -19.329 1.00 58.38 161 ARG A C 1
ATOM 1261 O O . ARG A 1 161 ? 7.245 7.406 -19.992 1.00 58.38 161 ARG A O 1
ATOM 1268 N N . ALA A 1 162 ? 5.076 7.700 -19.424 1.00 53.22 162 ALA A N 1
ATOM 1269 C CA . ALA A 1 162 ? 4.468 6.771 -20.382 1.00 53.22 162 ALA A CA 1
ATOM 1270 C C . ALA A 1 162 ? 3.969 7.514 -21.626 1.00 53.22 162 ALA A C 1
ATOM 1272 O O . ALA A 1 162 ? 4.075 6.920 -22.721 1.00 53.22 162 ALA A O 1
#

Solvent-accessible surface area (backbone atoms only — not comparable to full-atom values): 8574 Å² total; per-residue (Å²): 118,70,67,62,56,50,52,52,50,52,53,52,50,54,52,49,51,54,49,50,52,53,51,49,54,51,48,52,53,51,50,53,51,50,50,50,52,51,52,52,52,52,50,53,51,54,52,50,55,46,52,48,52,49,49,49,57,52,50,52,47,58,58,35,44,56,35,8,82,86,45,46,80,74,67,44,59,89,58,60,44,45,61,51,24,50,53,50,51,53,48,39,52,51,44,50,66,55,20,83,76,71,45,73,69,53,28,52,53,34,50,51,51,40,60,67,42,49,65,40,33,56,50,22,43,69,43,82,54,70,68,53,31,38,50,30,22,27,52,50,35,50,56,54,58,69,45,46,60,60,50,46,49,56,44,50,62,50,62,78,74,105

Secondary structure (DSSP, 8-state):
-HHHHHHHHHHHHHHHHHHHHHHHHHHHHHHHHHHHHHHHHHHHHHHHHHHHHHHHHHHHHHHHHTTSTT--TTTSTT--HHHHHHHHHHHHHHHHHHHTTS-HHHHHHHHHHHHHHHHHHHHHHH--SHHHHHHHHHHHHHHHHHHHHHHHHHHHHHHTT-

Radius of gyration: 29.33 Å; Cα contacts (8 Å, |Δi|>4): 120; chains: 1; bounding box: 64×34×91 Å

Mean predicted aligned error: 9.77 Å